Protein AF-A0A1H1ZLB0-F1 (afdb_monomer_lite)

Radius of gyration: 14.08 Å; chains: 1; bounding box: 27×40×40 Å

Structure (mmCIF, N/CA/C/O backbone):
data_AF-A0A1H1ZLB0-F1
#
_entry.id   AF-A0A1H1ZLB0-F1
#
loop_
_atom_site.group_PDB
_atom_site.id
_atom_site.type_symbol
_atom_site.label_atom_id
_atom_site.label_alt_id
_atom_site.label_comp_id
_atom_site.label_asym_id
_atom_site.label_entity_id
_atom_site.label_seq_id
_atom_site.pdbx_PDB_ins_code
_atom_site.Cartn_x
_atom_site.Cartn_y
_atom_site.Cartn_z
_atom_site.occupancy
_atom_site.B_iso_or_equiv
_atom_site.auth_seq_id
_atom_site.auth_comp_id
_atom_site.auth_asym_id
_atom_site.auth_atom_id
_atom_site.pdbx_PDB_model_num
ATOM 1 N N . MET A 1 1 ? -9.096 -33.534 -27.257 1.00 47.88 1 MET A N 1
ATOM 2 C CA . MET A 1 1 ? -9.564 -32.149 -27.089 1.00 47.88 1 MET A CA 1
ATOM 3 C C . MET A 1 1 ? -8.937 -31.695 -25.794 1.00 47.88 1 MET A C 1
ATOM 5 O O . MET A 1 1 ? -9.258 -32.281 -24.773 1.00 47.88 1 MET A O 1
ATOM 9 N N . LEU A 1 2 ? -7.900 -30.867 -25.868 1.00 54.97 2 LEU A N 1
ATOM 10 C CA . LEU A 1 2 ? -7.297 -30.292 -24.670 1.00 54.97 2 LEU A CA 1
ATOM 11 C C . LEU A 1 2 ? -8.169 -29.087 -24.338 1.00 54.97 2 LEU A C 1
ATOM 13 O O . LEU A 1 2 ? -8.312 -28.217 -25.196 1.00 54.97 2 LEU A O 1
ATOM 17 N N . ASP A 1 3 ? -8.814 -29.103 -23.176 1.00 61.34 3 ASP A N 1
ATOM 18 C CA . ASP A 1 3 ? -9.497 -27.932 -22.637 1.00 61.34 3 ASP A CA 1
ATOM 19 C C . ASP A 1 3 ? -8.520 -26.751 -22.677 1.00 61.34 3 ASP A C 1
ATOM 21 O O . ASP A 1 3 ? -7.385 -26.854 -22.200 1.00 61.34 3 ASP A O 1
ATOM 25 N N . GLU A 1 4 ? -8.918 -25.661 -23.334 1.00 63.75 4 GLU A N 1
ATOM 26 C CA . GLU A 1 4 ? -8.105 -24.450 -23.348 1.00 63.75 4 GLU A CA 1
ATOM 27 C C . GLU A 1 4 ? -7.937 -23.970 -21.903 1.00 63.75 4 GLU A C 1
ATOM 29 O O . GLU A 1 4 ? -8.915 -23.976 -21.150 1.00 63.75 4 GLU A O 1
ATOM 34 N N . PRO A 1 5 ? -6.719 -23.590 -21.476 1.00 63.69 5 PRO A N 1
ATOM 35 C CA . PRO A 1 5 ? -6.520 -23.127 -20.118 1.00 63.69 5 PRO A CA 1
ATOM 36 C C . PRO A 1 5 ? -7.394 -21.895 -19.912 1.00 63.69 5 PRO A C 1
ATOM 38 O O . PRO A 1 5 ? -7.233 -20.884 -20.597 1.00 63.69 5 PRO A O 1
ATOM 41 N N . GLU A 1 6 ? -8.333 -21.992 -18.976 1.00 64.00 6 GLU A N 1
ATOM 42 C CA . GLU A 1 6 ? -9.136 -20.861 -18.544 1.00 64.00 6 GLU A CA 1
ATOM 43 C C . GLU A 1 6 ? -8.164 -19.759 -18.105 1.00 64.00 6 GLU A C 1
ATOM 45 O O . GLU A 1 6 ? -7.382 -19.928 -17.165 1.00 64.00 6 GLU A O 1
ATOM 50 N N . VAL A 1 7 ? -8.122 -18.657 -18.857 1.00 65.25 7 VAL A N 1
ATOM 51 C CA . VAL A 1 7 ? -7.235 -17.534 -18.554 1.00 65.25 7 VAL A CA 1
ATOM 52 C C . VAL A 1 7 ? -7.755 -16.894 -17.274 1.00 65.25 7 VAL A C 1
ATOM 54 O O . VAL A 1 7 ? -8.664 -16.066 -17.301 1.00 65.25 7 VAL A O 1
ATOM 57 N N . VAL A 1 8 ? -7.189 -17.292 -16.135 1.00 66.56 8 VAL A N 1
ATOM 58 C CA . VAL A 1 8 ? -7.485 -16.680 -14.840 1.00 66.56 8 VAL A CA 1
ATOM 59 C C . VAL A 1 8 ? -6.901 -15.268 -14.848 1.00 66.56 8 VAL A 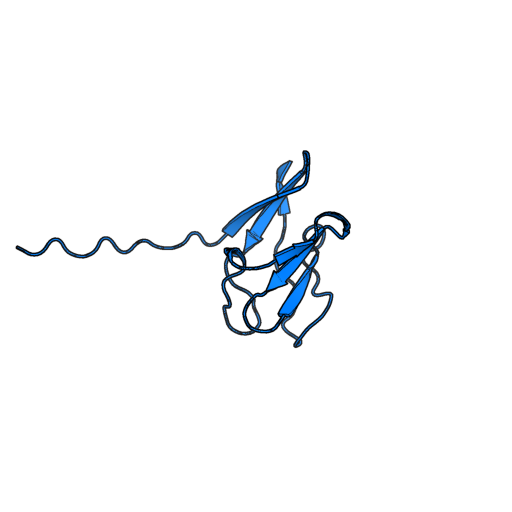C 1
ATOM 61 O O . VAL A 1 8 ? -5.719 -15.053 -14.569 1.00 66.56 8 VAL A O 1
ATOM 64 N N . LEU A 1 9 ? -7.730 -14.291 -15.214 1.00 75.00 9 LEU A N 1
ATOM 65 C CA . LEU A 1 9 ? -7.390 -12.880 -15.090 1.00 75.00 9 LEU A CA 1
ATOM 66 C C . LEU A 1 9 ? -7.328 -12.536 -13.601 1.00 75.00 9 LEU A C 1
ATOM 68 O O . LEU A 1 9 ? -8.312 -12.684 -12.876 1.00 75.00 9 LEU A O 1
ATOM 72 N N . ARG A 1 10 ? -6.162 -12.077 -13.137 1.00 80.06 10 ARG A N 1
ATOM 73 C CA . ARG A 1 10 ? -6.043 -11.535 -11.781 1.00 80.06 10 ARG A CA 1
ATOM 74 C C . ARG A 1 10 ? -6.921 -10.290 -11.647 1.00 80.06 10 ARG A C 1
ATOM 76 O O . ARG A 1 10 ? -6.981 -9.492 -12.587 1.00 80.06 10 ARG A O 1
ATOM 83 N N . PRO A 1 11 ? -7.562 -10.083 -10.486 1.00 92.00 11 PRO A N 1
ATOM 84 C CA . PRO A 1 11 ? -8.304 -8.860 -10.247 1.00 92.00 11 PRO A CA 1
ATOM 85 C C . PRO A 1 11 ? -7.350 -7.658 -10.233 1.00 92.00 11 PRO A C 1
ATOM 87 O O . PRO A 1 11 ? -6.184 -7.764 -9.846 1.00 92.00 11 PRO A O 1
ATOM 90 N N . ALA A 1 12 ? -7.855 -6.496 -10.651 1.00 95.62 12 ALA A N 1
ATOM 91 C CA . ALA A 1 12 ? -7.085 -5.251 -10.662 1.00 95.62 12 ALA A CA 1
ATOM 92 C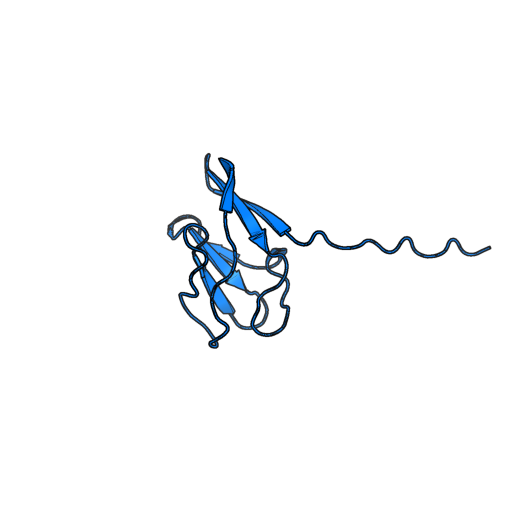 C . ALA A 1 12 ? -6.702 -4.775 -9.248 1.00 95.62 12 ALA A C 1
ATOM 94 O O . ALA A 1 12 ? -5.716 -4.055 -9.081 1.00 95.62 12 ALA A O 1
ATOM 95 N N . THR A 1 13 ? -7.476 -5.185 -8.242 1.00 98.06 13 THR A N 1
ATOM 96 C CA . THR A 1 13 ? -7.282 -4.872 -6.828 1.00 98.06 13 THR A CA 1
ATOM 97 C C . THR A 1 13 ? -7.446 -6.123 -5.965 1.00 98.06 13 THR A C 1
ATOM 99 O O . THR A 1 13 ? -8.022 -7.125 -6.392 1.00 98.06 13 THR A O 1
ATOM 102 N N . PHE A 1 14 ? -6.966 -6.054 -4.728 1.00 97.81 14 PHE A N 1
ATOM 103 C CA . PHE A 1 14 ? -7.177 -7.057 -3.688 1.00 97.81 14 PHE A CA 1
ATOM 104 C C . PHE A 1 14 ? -7.428 -6.373 -2.339 1.00 97.81 14 PHE A C 1
ATOM 106 O O . PHE A 1 14 ? -7.250 -5.160 -2.200 1.00 97.81 14 PHE A O 1
ATOM 113 N N . LEU A 1 15 ? -7.865 -7.149 -1.344 1.00 98.12 15 LEU A N 1
ATOM 114 C CA . LEU A 1 15 ? -8.184 -6.638 -0.012 1.00 98.12 15 LEU A CA 1
ATOM 115 C C . LEU A 1 15 ? -7.067 -6.944 0.988 1.00 98.12 15 LEU A C 1
ATOM 117 O O . LEU A 1 15 ? -6.583 -8.074 1.076 1.00 98.12 15 LEU A O 1
ATOM 121 N N . VAL A 1 16 ? -6.709 -5.944 1.789 1.00 98.44 16 VAL A N 1
ATOM 122 C CA . VAL A 1 16 ? -5.836 -6.075 2.958 1.00 98.44 16 VAL A CA 1
ATOM 123 C C . VAL A 1 16 ? -6.654 -5.782 4.209 1.00 98.44 16 VAL A C 1
ATOM 125 O O . VAL A 1 16 ? -7.230 -4.705 4.336 1.00 98.44 16 VAL A O 1
ATOM 128 N N . ARG A 1 17 ? -6.674 -6.721 5.158 1.00 98.06 17 ARG A N 1
ATOM 129 C CA . ARG A 1 17 ? -7.362 -6.562 6.445 1.00 98.06 17 ARG A CA 1
ATOM 130 C C . ARG A 1 17 ? -6.367 -6.273 7.566 1.00 98.06 17 ARG A C 1
ATOM 132 O O . ARG A 1 17 ? -5.387 -7.003 7.718 1.00 98.06 17 ARG A O 1
ATOM 139 N N . ILE A 1 18 ? -6.634 -5.238 8.363 1.00 97.31 18 ILE A N 1
ATOM 140 C CA . ILE A 1 18 ? -5.844 -4.864 9.545 1.00 97.31 18 ILE A CA 1
ATOM 141 C C . ILE A 1 18 ? -6.809 -4.608 10.704 1.00 97.31 18 ILE A C 1
ATOM 143 O O . ILE A 1 18 ? -7.459 -3.570 10.768 1.00 97.31 18 ILE A O 1
ATOM 147 N N . GLY A 1 19 ? -6.902 -5.556 11.639 1.00 95.44 19 GLY A N 1
ATOM 148 C CA . GLY A 1 19 ? -7.899 -5.488 12.709 1.00 95.44 19 GLY A CA 1
ATOM 149 C C . GLY A 1 19 ? -9.321 -5.482 12.139 1.00 95.44 19 GLY A C 1
ATOM 150 O O . GLY A 1 19 ? -9.707 -6.417 11.437 1.00 95.44 19 GLY A O 1
ATOM 151 N N . GLU A 1 20 ? -10.085 -4.432 12.444 1.00 96.25 20 GLU A N 1
ATOM 152 C CA . GLU A 1 20 ? -11.441 -4.217 11.917 1.00 96.25 20 GLU A CA 1
ATOM 153 C C . GLU A 1 20 ? -11.464 -3.450 10.587 1.00 96.25 20 GLU A C 1
ATOM 155 O O . GLU A 1 20 ? -12.499 -3.444 9.916 1.00 96.25 20 GLU A O 1
ATOM 160 N N . ASP A 1 21 ? -10.327 -2.859 10.203 1.00 96.88 21 ASP A N 1
ATOM 161 C CA . ASP A 1 21 ? -10.184 -2.063 8.991 1.00 96.88 21 ASP A CA 1
ATOM 162 C C . ASP A 1 21 ? -9.935 -2.964 7.770 1.00 96.88 21 ASP A C 1
ATOM 164 O O . ASP A 1 21 ? -9.198 -3.960 7.837 1.00 96.88 21 ASP A O 1
ATOM 168 N N . GLU A 1 22 ? -10.496 -2.586 6.623 1.00 98.44 22 GLU A N 1
ATOM 169 C CA . GLU A 1 22 ? -10.263 -3.260 5.341 1.00 98.44 22 GLU A CA 1
ATOM 170 C C . GLU A 1 22 ? -9.917 -2.248 4.246 1.00 98.44 22 GLU A C 1
ATOM 172 O O . GLU A 1 22 ? -10.589 -1.229 4.086 1.00 98.44 22 GLU A O 1
ATOM 177 N N . TYR A 1 23 ? -8.860 -2.532 3.484 1.00 98.62 23 TYR A N 1
ATOM 178 C CA . TYR A 1 23 ? -8.319 -1.655 2.448 1.00 98.62 23 TYR A CA 1
ATOM 179 C C . TYR A 1 23 ? -8.348 -2.358 1.093 1.00 98.62 23 TYR A C 1
ATOM 181 O O . TYR A 1 23 ? -7.829 -3.463 0.959 1.00 98.62 23 TYR A O 1
ATOM 189 N N . GLU A 1 24 ? -8.902 -1.700 0.080 1.00 98.50 24 GLU A N 1
ATOM 190 C CA . GLU A 1 24 ? -8.730 -2.075 -1.322 1.00 98.50 24 GLU A CA 1
ATOM 191 C C . GLU A 1 24 ? -7.407 -1.501 -1.838 1.00 98.50 24 GLU A C 1
ATOM 193 O O . GLU A 1 24 ? -7.159 -0.295 -1.729 1.00 98.50 24 GLU A O 1
ATOM 198 N N . VAL A 1 25 ? -6.562 -2.375 -2.383 1.00 98.62 25 VAL A N 1
ATOM 199 C CA . VAL A 1 25 ? -5.195 -2.077 -2.828 1.00 98.62 25 VAL A CA 1
ATOM 200 C C . VAL A 1 25 ? -5.026 -2.533 -4.280 1.00 98.62 25 VAL A C 1
ATOM 202 O O . VAL A 1 25 ? -5.482 -3.627 -4.613 1.00 98.62 25 VAL A O 1
ATOM 205 N N . PRO A 1 26 ? -4.364 -1.763 -5.163 1.00 98.25 26 PRO A N 1
ATOM 206 C CA . PRO A 1 26 ? -4.044 -2.217 -6.514 1.00 98.25 26 PRO A CA 1
ATOM 207 C C . PRO A 1 26 ? -3.151 -3.457 -6.499 1.00 98.25 26 PRO A C 1
ATOM 209 O O . PRO A 1 26 ? -2.211 -3.541 -5.714 1.00 98.25 26 PRO A O 1
ATOM 212 N N . SER A 1 27 ? -3.392 -4.402 -7.403 1.00 97.94 27 SER A N 1
ATOM 213 C CA . SER A 1 27 ? -2.609 -5.642 -7.474 1.00 97.94 27 SER A CA 1
ATOM 214 C C . SER A 1 27 ? -1.170 -5.411 -7.942 1.00 97.94 27 SER A C 1
ATOM 216 O O . SER A 1 27 ? -0.279 -6.177 -7.582 1.00 97.94 27 SER A O 1
ATOM 218 N N . LEU A 1 28 ? -0.922 -4.353 -8.721 1.00 98.00 28 LEU A N 1
ATOM 219 C CA . LEU A 1 28 ? 0.375 -4.062 -9.334 1.00 98.00 28 LEU A CA 1
ATOM 220 C C . LEU A 1 28 ? 1.034 -2.826 -8.714 1.00 98.00 28 LEU A C 1
ATOM 222 O O . LEU A 1 28 ? 0.441 -1.753 -8.625 1.00 98.00 28 LEU A O 1
ATOM 226 N N . CYS A 1 29 ? 2.304 -2.968 -8.342 1.00 98.50 29 CYS A N 1
ATOM 227 C CA . CYS A 1 29 ? 3.165 -1.853 -7.967 1.00 98.50 29 CYS A CA 1
ATOM 228 C C . CYS A 1 29 ? 3.518 -1.013 -9.212 1.00 98.50 29 CYS A C 1
ATOM 230 O O . CYS A 1 29 ? 4.011 -1.586 -10.189 1.00 98.50 29 CYS A O 1
ATOM 232 N N . PRO A 1 30 ? 3.383 0.327 -9.179 1.00 98.38 30 PRO A N 1
ATOM 233 C CA . PRO A 1 30 ? 3.629 1.188 -10.340 1.00 98.38 30 PRO A CA 1
ATOM 234 C C . PRO A 1 30 ? 5.099 1.230 -10.777 1.00 98.38 30 PRO A C 1
ATOM 236 O O . PRO A 1 30 ? 5.403 1.712 -11.861 1.00 98.38 30 PRO A O 1
ATOM 239 N N . HIS A 1 31 ? 6.032 0.720 -9.965 1.00 98.25 31 HIS A N 1
ATOM 240 C CA . HIS A 1 31 ? 7.450 0.711 -10.319 1.00 98.25 31 HIS A CA 1
ATOM 241 C C . HIS A 1 31 ? 7.753 -0.206 -11.512 1.00 98.25 31 HIS A C 1
ATOM 243 O O . HIS A 1 31 ? 8.357 0.235 -12.485 1.00 98.25 31 HIS A O 1
ATOM 249 N N . ARG A 1 32 ? 7.391 -1.492 -11.410 1.00 97.25 32 ARG A N 1
ATOM 250 C CA . ARG A 1 32 ? 7.667 -2.546 -12.411 1.00 97.25 32 ARG A CA 1
ATOM 251 C C . ARG A 1 32 ? 6.664 -3.695 -12.304 1.00 97.25 32 ARG A C 1
ATOM 253 O O . ARG A 1 32 ? 7.049 -4.858 -12.347 1.00 97.25 32 ARG A O 1
ATOM 260 N N . GLU A 1 33 ? 5.408 -3.352 -12.030 1.00 97.06 33 GLU A N 1
ATOM 261 C CA . GLU A 1 33 ? 4.272 -4.283 -11.985 1.00 97.06 33 GLU A CA 1
ATOM 262 C C . GLU A 1 33 ? 4.462 -5.471 -11.025 1.00 97.06 33 GLU A C 1
ATOM 264 O O . GLU A 1 33 ? 3.890 -6.543 -11.196 1.00 97.06 33 GLU A O 1
ATOM 269 N N . GLY A 1 34 ? 5.262 -5.278 -9.971 1.00 97.44 34 GLY A N 1
ATOM 270 C CA . GLY A 1 34 ? 5.419 -6.277 -8.919 1.00 97.44 34 GLY A CA 1
ATOM 271 C C . GLY A 1 34 ? 4.088 -6.512 -8.208 1.00 97.44 34 GLY A C 1
ATOM 272 O O . GLY A 1 34 ? 3.410 -5.548 -7.849 1.00 97.44 34 GLY A O 1
ATOM 273 N N . TRP A 1 35 ? 3.721 -7.775 -7.998 1.00 97.75 35 TRP A N 1
ATOM 274 C CA . TRP A 1 35 ? 2.433 -8.125 -7.403 1.00 97.75 35 TRP A CA 1
ATOM 275 C C . TRP A 1 35 ? 2.417 -7.813 -5.910 1.00 97.75 35 TRP A C 1
ATOM 277 O O . TRP A 1 35 ? 3.135 -8.423 -5.115 1.00 97.75 35 TRP A O 1
ATOM 287 N N . LEU A 1 36 ? 1.597 -6.836 -5.536 1.00 98.44 36 LEU A N 1
ATOM 288 C CA . LEU A 1 36 ? 1.479 -6.354 -4.165 1.00 98.44 36 LEU A CA 1
ATOM 289 C C . LEU A 1 36 ? 0.785 -7.372 -3.253 1.00 98.44 36 LEU A C 1
ATOM 291 O O . LEU A 1 36 ? 1.067 -7.375 -2.060 1.00 98.44 36 LEU A O 1
ATOM 295 N N . GLU A 1 37 ? -0.019 -8.292 -3.796 1.00 97.25 37 GLU A N 1
ATOM 296 C CA . GLU A 1 37 ? -0.633 -9.399 -3.038 1.00 97.25 37 GLU A CA 1
ATOM 297 C C . GLU A 1 37 ? 0.401 -10.336 -2.383 1.00 97.25 37 GLU A C 1
ATOM 299 O O . GLU A 1 37 ? 0.113 -10.987 -1.383 1.00 97.25 37 GLU A O 1
ATOM 304 N N . HIS A 1 38 ? 1.630 -10.374 -2.912 1.00 97.81 38 HIS A N 1
ATOM 305 C CA . HIS A 1 38 ? 2.762 -11.106 -2.333 1.00 97.81 38 HIS A CA 1
ATOM 306 C C . HIS A 1 38 ? 3.672 -10.221 -1.466 1.00 97.81 38 HIS A C 1
ATOM 308 O O . HIS A 1 38 ? 4.741 -10.654 -1.034 1.00 97.81 38 HIS A O 1
ATOM 314 N N . GLY A 1 39 ? 3.282 -8.966 -1.245 1.00 98.19 39 GLY A N 1
ATOM 315 C CA . GLY A 1 39 ? 4.009 -8.008 -0.428 1.00 98.19 39 GLY A CA 1
ATOM 316 C C . GLY A 1 39 ? 3.869 -8.249 1.070 1.00 98.19 39 GLY A C 1
ATOM 317 O O . GLY A 1 39 ? 3.071 -9.057 1.542 1.00 98.19 39 GLY A O 1
ATOM 318 N N . MET A 1 40 ? 4.656 -7.504 1.842 1.00 98.75 40 MET A N 1
ATOM 319 C CA . MET A 1 40 ? 4.619 -7.563 3.302 1.00 98.75 40 MET A CA 1
ATOM 320 C C . MET A 1 40 ? 3.779 -6.417 3.861 1.00 98.75 40 MET A C 1
ATOM 322 O O . MET A 1 40 ? 4.089 -5.250 3.625 1.00 98.75 40 MET A O 1
ATOM 326 N N . VAL A 1 41 ? 2.748 -6.743 4.641 1.00 98.69 41 VAL A N 1
ATOM 327 C CA . VAL A 1 41 ? 1.919 -5.753 5.340 1.00 98.69 41 VAL A CA 1
ATOM 328 C C . VAL A 1 41 ? 2.496 -5.476 6.727 1.00 98.69 41 VAL A C 1
ATOM 330 O O . VAL A 1 41 ? 2.610 -6.374 7.560 1.00 98.69 41 VAL A O 1
ATOM 333 N N . ASN A 1 42 ? 2.824 -4.216 7.002 1.00 98.44 42 ASN A N 1
ATOM 334 C CA . ASN A 1 42 ? 3.119 -3.742 8.349 1.00 98.44 42 ASN A CA 1
ATOM 335 C C . ASN A 1 42 ? 1.827 -3.211 8.975 1.00 98.44 42 ASN A C 1
ATOM 337 O O . ASN A 1 42 ? 1.376 -2.117 8.641 1.00 98.44 42 ASN A O 1
ATOM 341 N N . GLN A 1 43 ? 1.245 -3.984 9.890 1.00 98.06 43 GLN A N 1
ATOM 342 C CA . GLN A 1 43 ? -0.034 -3.643 10.516 1.00 98.06 43 GLN A CA 1
ATOM 343 C C . GLN A 1 43 ? 0.054 -2.377 11.382 1.00 98.06 43 GLN A C 1
ATOM 345 O O . GLN A 1 43 ? -0.819 -1.521 11.300 1.00 98.06 43 GLN A O 1
ATOM 350 N N . ASN A 1 44 ? 1.142 -2.207 12.141 1.00 97.62 44 ASN A N 1
ATOM 351 C CA . ASN A 1 44 ? 1.319 -1.066 13.048 1.00 97.62 44 ASN A CA 1
ATOM 352 C C . ASN A 1 44 ? 1.432 0.266 12.298 1.00 97.62 44 ASN A C 1
ATOM 354 O O . ASN A 1 44 ? 0.955 1.292 12.773 1.00 97.62 44 ASN A O 1
ATOM 358 N N . ARG A 1 45 ? 2.089 0.252 11.133 1.00 98.00 45 ARG A N 1
ATOM 359 C CA . ARG A 1 45 ? 2.281 1.439 10.288 1.00 98.00 45 ARG A CA 1
ATOM 360 C C . ARG A 1 45 ? 1.234 1.572 9.185 1.00 98.00 45 ARG A C 1
ATOM 362 O O . ARG A 1 45 ? 1.271 2.565 8.472 1.00 98.00 45 ARG A O 1
ATOM 369 N N . ARG A 1 46 ?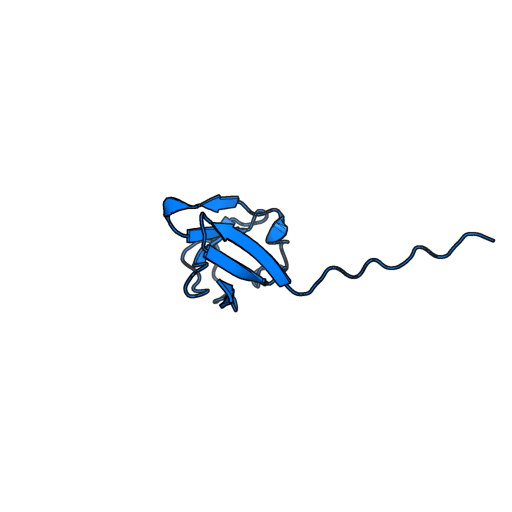 0.360 0.572 9.017 1.00 98.31 46 ARG A N 1
ATOM 370 C CA . ARG A 1 46 ? -0.591 0.453 7.901 1.00 98.31 46 ARG A CA 1
ATOM 371 C C . ARG A 1 46 ? 0.084 0.683 6.550 1.00 98.31 46 ARG A C 1
ATOM 373 O O . ARG A 1 46 ? -0.343 1.511 5.753 1.00 98.31 46 ARG A O 1
ATOM 380 N N . THR A 1 47 ? 1.161 -0.053 6.294 1.00 98.81 47 THR A N 1
ATOM 381 C CA . THR A 1 47 ? 1.888 0.024 5.020 1.00 98.81 47 THR A CA 1
ATOM 382 C C . THR A 1 47 ? 1.985 -1.331 4.353 1.00 98.81 47 THR A C 1
ATOM 384 O O . THR A 1 47 ? 2.056 -2.350 5.039 1.00 98.81 47 THR A O 1
ATOM 387 N N . ILE A 1 48 ? 2.101 -1.340 3.030 1.00 98.88 48 ILE A N 1
ATO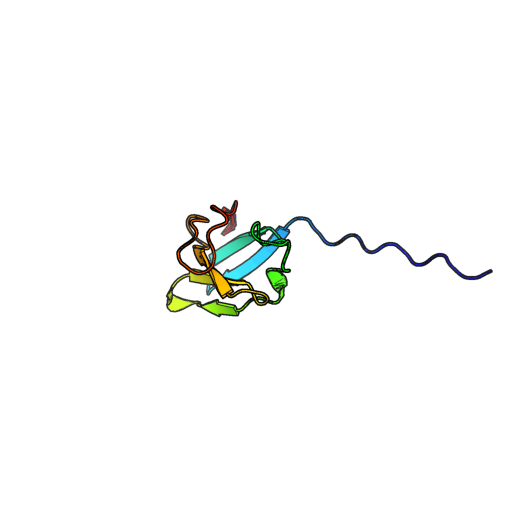M 388 C CA . ILE A 1 48 ? 2.464 -2.526 2.257 1.00 98.88 48 ILE A CA 1
ATOM 389 C C . ILE A 1 48 ? 3.795 -2.315 1.538 1.00 98.88 48 ILE A C 1
ATOM 391 O O . ILE A 1 48 ? 4.028 -1.273 0.928 1.00 98.88 48 ILE A O 1
ATOM 395 N N . THR A 1 49 ? 4.675 -3.309 1.622 1.00 98.88 49 THR A N 1
ATOM 396 C CA . THR A 1 49 ? 5.980 -3.318 0.957 1.00 98.88 49 THR A CA 1
ATOM 397 C C . THR A 1 49 ? 5.934 -4.256 -0.240 1.00 98.88 49 THR A C 1
ATOM 399 O O . THR A 1 49 ? 5.690 -5.452 -0.080 1.00 98.88 49 THR A O 1
ATOM 402 N N . CYS A 1 50 ? 6.202 -3.724 -1.434 1.00 98.81 50 CYS A N 1
ATOM 403 C CA . CYS A 1 50 ? 6.307 -4.500 -2.666 1.00 98.81 50 CYS A CA 1
ATOM 404 C C . CYS A 1 50 ? 7.411 -5.566 -2.542 1.00 98.81 50 CYS A C 1
ATOM 406 O O . CYS A 1 50 ? 8.538 -5.220 -2.175 1.00 98.81 50 CYS A O 1
ATOM 408 N N . PRO A 1 51 ? 7.140 -6.837 -2.891 1.00 98.56 51 PRO A N 1
ATOM 409 C CA . PRO A 1 51 ? 8.100 -7.922 -2.690 1.00 98.56 51 PRO A CA 1
ATOM 410 C C . PRO A 1 51 ? 9.280 -7.874 -3.667 1.00 98.56 51 PRO A C 1
ATOM 412 O O . PRO A 1 51 ? 10.311 -8.481 -3.407 1.00 98.56 51 PRO A O 1
ATOM 415 N N . LEU A 1 52 ? 9.136 -7.166 -4.793 1.00 98.00 52 LEU A N 1
ATOM 416 C CA . LEU A 1 52 ? 10.124 -7.191 -5.870 1.00 98.00 52 LEU A CA 1
ATOM 417 C C . LEU A 1 52 ? 11.289 -6.219 -5.630 1.00 98.00 52 LEU A C 1
ATOM 419 O O . LEU A 1 52 ? 12.448 -6.594 -5.744 1.00 98.00 52 LEU A O 1
ATOM 423 N N . HIS A 1 53 ? 10.980 -4.960 -5.308 1.00 98.31 53 HIS A N 1
ATOM 424 C CA . HIS A 1 53 ? 11.981 -3.891 -5.162 1.00 98.31 53 HIS A CA 1
ATOM 425 C C . HIS A 1 53 ? 11.768 -3.031 -3.909 1.00 98.31 53 HIS A C 1
ATOM 427 O O . HIS A 1 53 ? 12.322 -1.939 -3.808 1.00 98.31 53 HIS A O 1
ATOM 433 N N . PHE A 1 54 ? 10.947 -3.505 -2.969 1.00 98.50 54 PHE A N 1
ATOM 434 C CA . PHE A 1 54 ? 10.764 -2.899 -1.650 1.00 98.50 54 PHE A CA 1
ATOM 435 C C . PHE A 1 54 ? 10.213 -1.462 -1.638 1.00 98.50 54 PHE A C 1
ATOM 437 O O . PHE A 1 54 ? 10.396 -0.748 -0.654 1.00 98.50 54 PHE A O 1
ATOM 444 N N . SER A 1 55 ? 9.499 -1.028 -2.686 1.00 98.81 55 SER A N 1
ATOM 445 C CA . SER A 1 55 ? 8.673 0.186 -2.603 1.00 98.81 55 SER A CA 1
ATOM 446 C C . SER A 1 55 ? 7.621 0.020 -1.507 1.00 98.81 55 SER A C 1
ATOM 448 O O . SER A 1 55 ? 6.937 -1.004 -1.465 1.00 98.81 55 SER A O 1
ATOM 450 N N . VAL A 1 56 ? 7.507 1.010 -0.623 1.00 98.88 56 VAL A N 1
ATOM 451 C CA . VAL A 1 56 ? 6.597 0.986 0.531 1.00 98.88 56 VAL A CA 1
ATOM 452 C C . VAL A 1 56 ? 5.479 1.988 0.298 1.00 98.88 56 VAL A C 1
ATOM 454 O O . VAL A 1 56 ? 5.766 3.146 0.002 1.00 98.88 56 VAL A O 1
ATOM 457 N N . PHE A 1 57 ? 4.231 1.566 0.477 1.00 98.94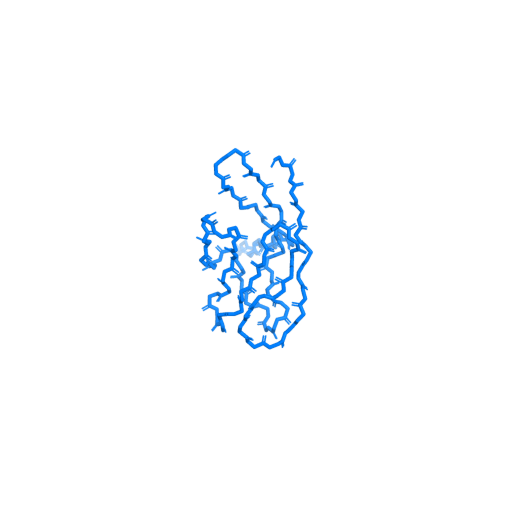 57 PHE A N 1
ATOM 458 C CA . PHE A 1 57 ? 3.054 2.411 0.291 1.00 98.94 57 PHE A CA 1
ATOM 459 C C . PHE A 1 57 ? 2.213 2.472 1.561 1.00 98.94 57 PHE A C 1
ATOM 461 O O . PHE A 1 57 ? 2.042 1.459 2.244 1.00 98.94 57 PHE A O 1
ATOM 468 N N . SER A 1 58 ? 1.674 3.650 1.864 1.00 98.75 58 SER A N 1
ATOM 469 C CA . SER A 1 58 ? 0.632 3.824 2.877 1.00 98.75 58 SER A CA 1
ATOM 470 C C . SER A 1 58 ? -0.670 3.168 2.412 1.00 98.75 58 SER A C 1
ATOM 472 O O . SER A 1 58 ? -1.140 3.430 1.307 1.00 98.75 58 SER A O 1
ATOM 474 N N . LEU A 1 59 ? -1.286 2.340 3.253 1.00 98.69 59 LEU A N 1
ATOM 475 C CA . LEU A 1 59 ? -2.623 1.795 2.992 1.00 98.69 59 LEU A CA 1
ATOM 476 C C . LEU A 1 59 ? -3.717 2.844 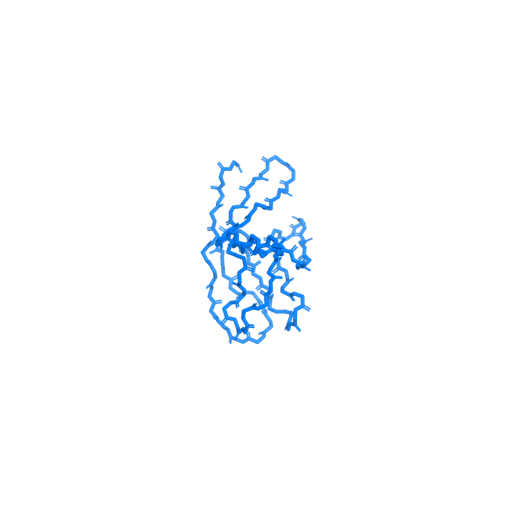3.228 1.00 98.69 59 LEU A C 1
ATOM 478 O O . LEU A 1 59 ? -4.790 2.750 2.643 1.00 98.69 59 LEU A O 1
ATOM 482 N N . GLU A 1 60 ? -3.442 3.858 4.051 1.00 98.06 60 GLU A N 1
ATOM 483 C CA . GLU A 1 60 ? -4.406 4.913 4.381 1.00 98.06 60 GLU A CA 1
ATOM 484 C C . GLU A 1 60 ? -4.469 6.002 3.308 1.00 98.06 60 GLU A C 1
ATOM 486 O O . GLU A 1 60 ? -5.547 6.514 3.018 1.00 98.06 60 GLU A O 1
ATOM 491 N N . THR A 1 61 ? -3.324 6.353 2.715 1.00 98.19 61 THR A N 1
ATOM 492 C CA . THR A 1 61 ? -3.216 7.479 1.769 1.00 98.19 61 THR A CA 1
ATOM 493 C C . THR A 1 61 ? -2.787 7.062 0.367 1.00 98.19 61 THR A C 1
ATOM 495 O O . THR A 1 61 ? -2.908 7.854 -0.564 1.00 98.19 61 THR A O 1
ATOM 498 N N . GLY A 1 62 ? -2.245 5.853 0.198 1.00 98.56 62 GLY A N 1
ATOM 499 C CA . GLY A 1 62 ? -1.654 5.402 -1.063 1.00 98.56 62 GLY A CA 1
ATOM 500 C C . GLY A 1 62 ? -0.280 6.003 -1.378 1.00 98.56 62 GLY A C 1
ATOM 501 O O . GLY A 1 62 ? 0.354 5.605 -2.355 1.00 98.56 62 GLY A O 1
ATOM 502 N N . GLU A 1 63 ? 0.205 6.946 -0.566 1.00 98.75 63 GLU A N 1
ATOM 503 C CA . GLU A 1 63 ? 1.489 7.614 -0.772 1.00 98.75 63 GLU A CA 1
ATOM 504 C C . GLU A 1 63 ? 2.655 6.621 -0.733 1.00 98.75 63 GLU A C 1
ATOM 506 O O . GLU A 1 63 ? 2.701 5.722 0.113 1.00 98.75 63 GLU A O 1
ATOM 511 N N . GLN A 1 64 ? 3.622 6.810 -1.632 1.00 98.75 64 GLN A N 1
ATOM 512 C CA . GLN A 1 64 ? 4.894 6.109 -1.558 1.00 98.75 64 GLN A CA 1
ATOM 513 C C . GLN A 1 64 ? 5.756 6.683 -0.427 1.00 98.75 64 GLN A C 1
ATOM 515 O O . GLN A 1 64 ? 6.194 7.826 -0.478 1.00 98.75 64 GLN A O 1
ATOM 520 N N . LEU A 1 65 ? 6.079 5.847 0.555 1.00 98.75 65 LEU A N 1
ATOM 521 C CA . LEU A 1 65 ? 6.869 6.215 1.732 1.00 98.75 65 LEU A CA 1
ATOM 522 C C . LEU A 1 65 ? 8.345 5.801 1.627 1.00 98.75 65 LEU A C 1
ATOM 524 O O . LEU A 1 65 ? 9.160 6.204 2.455 1.00 98.75 65 LEU A O 1
ATOM 528 N N . GLY A 1 66 ? 8.701 4.956 0.655 1.00 98.31 66 GLY A N 1
ATOM 529 C CA . GLY A 1 66 ? 10.075 4.486 0.481 1.00 98.31 66 GLY A CA 1
ATOM 530 C C . GLY A 1 66 ? 10.292 3.599 -0.743 1.00 98.31 66 GLY A C 1
ATOM 531 O O . GLY A 1 66 ? 9.353 3.267 -1.472 1.00 98.31 66 GLY A O 1
ATOM 532 N N . GLY A 1 67 ? 11.552 3.209 -0.946 1.00 98.19 67 GLY A N 1
ATOM 533 C CA . GLY A 1 67 ? 12.015 2.429 -2.098 1.00 98.19 67 GLY A CA 1
ATOM 534 C C . GLY A 1 67 ? 12.203 3.268 -3.373 1.00 98.19 67 GLY A C 1
ATOM 535 O O . GLY A 1 67 ? 12.199 4.498 -3.307 1.00 98.19 67 GLY A O 1
ATOM 536 N N . PRO A 1 68 ? 12.401 2.623 -4.538 1.00 98.38 68 PRO A N 1
ATOM 537 C CA . PRO A 1 68 ? 12.613 3.312 -5.813 1.00 98.38 68 PRO A CA 1
ATOM 538 C C . PRO A 1 68 ? 11.419 4.200 -6.203 1.00 98.38 68 PRO A C 1
ATOM 540 O O . PRO A 1 68 ? 10.291 3.700 -6.172 1.00 98.38 68 PRO A O 1
ATOM 543 N N . PRO A 1 69 ? 11.624 5.478 -6.583 1.00 98.19 69 PRO A N 1
ATOM 544 C CA . PRO A 1 69 ? 10.536 6.392 -6.934 1.00 98.19 69 PRO A CA 1
ATOM 545 C C . PRO A 1 69 ? 9.638 5.835 -8.043 1.00 98.19 69 PRO A C 1
ATOM 547 O O . PRO A 1 69 ? 10.115 5.477 -9.119 1.00 98.19 69 PRO A O 1
ATOM 550 N N . CYS A 1 70 ? 8.337 5.760 -7.775 1.00 98.06 70 CYS A N 1
ATOM 551 C CA . CYS A 1 70 ? 7.335 5.255 -8.719 1.00 98.06 70 CYS A CA 1
ATOM 552 C C . CYS A 1 70 ? 5.945 5.892 -8.560 1.00 98.06 70 CYS A C 1
ATOM 554 O O . CYS A 1 70 ? 5.037 5.558 -9.315 1.00 98.06 70 CYS A O 1
ATOM 556 N N . GLY A 1 71 ? 5.791 6.835 -7.626 1.00 97.81 71 GLY A N 1
ATOM 557 C CA . GLY A 1 71 ? 4.530 7.529 -7.379 1.00 97.81 71 GLY A CA 1
ATOM 558 C C . GLY A 1 71 ? 3.598 6.758 -6.446 1.00 97.81 71 GLY A C 1
ATOM 559 O O . GLY A 1 71 ? 3.934 5.688 -5.947 1.00 97.81 71 GLY A O 1
ATOM 560 N N . SER A 1 72 ? 2.434 7.342 -6.176 1.00 98.44 72 SER A N 1
ATOM 561 C CA . SER A 1 72 ? 1.429 6.785 -5.265 1.00 98.44 72 SER A CA 1
ATOM 562 C C . SER A 1 72 ? 0.574 5.702 -5.929 1.00 98.44 72 SER A C 1
ATOM 564 O O . SER A 1 72 ? 0.453 5.642 -7.152 1.00 98.44 72 SER A O 1
ATOM 566 N N . ILE A 1 73 ? -0.079 4.884 -5.107 1.00 98.50 73 ILE A N 1
ATOM 567 C CA . ILE A 1 73 ? -1.105 3.920 -5.521 1.00 98.50 73 ILE A CA 1
ATOM 568 C C . ILE A 1 73 ? -2.494 4.376 -5.063 1.00 98.50 73 ILE A C 1
ATOM 570 O O . ILE A 1 73 ? -2.622 5.140 -4.111 1.00 98.50 73 ILE A O 1
ATOM 574 N N . SER A 1 74 ? -3.553 3.915 -5.730 1.00 98.25 74 SER A N 1
ATOM 575 C CA . SER A 1 74 ? -4.930 4.233 -5.330 1.00 98.25 74 SER A CA 1
ATOM 576 C C . SER A 1 74 ? -5.426 3.234 -4.283 1.00 98.25 74 SER A C 1
ATOM 578 O O . SER A 1 74 ? -5.992 2.201 -4.627 1.00 98.25 74 SER A O 1
ATOM 580 N N . CYS A 1 75 ? -5.175 3.530 -3.007 1.00 97.00 75 CYS A N 1
ATOM 581 C CA . CYS A 1 75 ? -5.725 2.773 -1.881 1.00 97.00 75 CYS A CA 1
ATOM 582 C C . CYS A 1 75 ? -7.062 3.372 -1.428 1.00 97.00 75 CYS A C 1
ATOM 584 O O . CYS A 1 75 ? -7.209 4.596 -1.372 1.00 97.00 75 CYS A O 1
ATOM 586 N N . ARG A 1 76 ? -8.024 2.522 -1.050 1.00 97.12 76 ARG A N 1
ATOM 587 C CA . ARG A 1 76 ? -9.302 2.960 -0.465 1.00 97.12 76 ARG A CA 1
ATOM 588 C C . ARG A 1 76 ? -9.637 2.140 0.775 1.00 97.12 76 ARG A C 1
ATOM 590 O O . ARG A 1 76 ? -9.701 0.919 0.697 1.00 97.12 76 ARG A O 1
ATOM 597 N N . LYS A 1 77 ? -9.917 2.801 1.902 1.00 97.31 77 LYS A N 1
ATOM 598 C CA . LYS A 1 77 ? -10.514 2.145 3.075 1.00 97.31 77 LYS A CA 1
ATOM 599 C C . LYS A 1 77 ? -11.984 1.825 2.785 1.00 97.31 77 LYS A C 1
ATOM 601 O O . LYS A 1 77 ? -12.734 2.704 2.361 1.00 97.31 77 LYS A O 1
ATOM 606 N N . ILE A 1 78 ? -12.370 0.570 2.974 1.00 96.81 78 ILE A N 1
ATOM 607 C CA . ILE A 1 78 ? -13.710 0.034 2.694 1.00 96.81 78 ILE A CA 1
ATOM 608 C C . ILE A 1 78 ? -14.514 -0.138 3.981 1.00 96.81 78 ILE A C 1
ATOM 610 O O . ILE A 1 78 ? -15.725 0.083 3.987 1.00 96.81 78 ILE A O 1
ATOM 614 N N . LYS A 1 79 ? -13.835 -0.510 5.064 1.00 90.06 79 LYS A N 1
ATOM 615 C CA . LYS A 1 79 ? -14.394 -0.681 6.400 1.00 90.06 79 LYS A CA 1
ATOM 616 C C . LYS A 1 79 ? -13.419 -0.113 7.414 1.00 90.06 79 LYS A C 1
ATOM 618 O O . LYS A 1 79 ? -12.202 -0.296 7.186 1.00 90.06 79 LYS A O 1
#

pLDDT: mean 93.61, std 11.66, range [47.88, 98.94]

Organism: NCBI:txid53407

Foldseek 3Di:
DPPDPPPPDDDQWDWDDQPPKIKTWGQADQPHGQGQVPWDADNVQCWTFRPPFGFIAHLDPQATPDTDDRGGTDMDIPD

Sequence (79 aa):
MLDEPEVVLRPATFLVRIGEDEYEVPSLCPHREGWLEHGMVNQNRRTITCPLHFSVFSLETGEQLGGPPCGSISCRKIK

Secondary structure (DSSP, 8-state):
-PPPP---PPPSEEEEEETTEEEEEESB-TTT--BGGGSEEETTTTEEE-TTT--EEETTT--EEESS-------EE--

InterPro domains:
  IPR017941 Rieske [2Fe-2S] iron-sulphur domain [PF00355] (25-73)
  IPR017941 Rieske [2Fe-2S] iron-sulphur domain [PS51296] (1-79)
  IPR036922 Rieske [2Fe-2S] iron-sulphur domain superfamily [G3DSA:2.102.10.10] (6-79)
  IPR036922 Rieske [2Fe-2S] iron-sulphur domain superfamily [SSF50022] (13-76)